Protein AF-A0A7S3HDR0-F1 (afdb_monomer_lite)

Sequence (127 aa):
IAALENLFHYPTDGLCDGLGYVAYFCVKILKFSVFPPQQEKDICGKALRVYLLLKGRENRDPDWDEPMFKCHERLPSARSTEICVFCEESPLHAALTLSRCGKCRQMCYCSAGCQKAHWKEHKKTCK

Radius of gyration: 15.14 Å; chains: 1; bounding box: 44×25×38 Å

InterPro domains:
  IPR002893 Zinc finger, MYND-type [PF01753] (84-126)
  IPR002893 Zinc finger, MYND-type [PS01360] (84-126)
  IPR002893 Zinc finger, MYND-type [PS50865] (84-126)

Structure (mmCIF, N/CA/C/O backbone):
data_AF-A0A7S3HDR0-F1
#
_entry.id   AF-A0A7S3HDR0-F1
#
loop_
_atom_site.group_PDB
_atom_site.id
_atom_site.type_symbol
_atom_site.label_atom_id
_atom_site.label_alt_id
_atom_site.label_comp_id
_atom_site.label_asym_id
_atom_site.label_entity_id
_atom_site.label_seq_id
_atom_site.pdbx_PDB_ins_code
_atom_site.Cartn_x
_atom_site.Cartn_y
_atom_site.Cartn_z
_atom_site.occupancy
_atom_site.B_iso_or_equiv
_atom_site.auth_seq_id
_atom_site.auth_comp_id
_atom_site.auth_asym_id
_atom_site.auth_atom_id
_atom_site.pdbx_PDB_model_num
ATOM 1 N N . ILE A 1 1 ? 17.003 -6.381 2.161 1.00 50.31 1 ILE A N 1
ATOM 2 C CA . ILE A 1 1 ? 18.463 -6.584 1.990 1.00 50.31 1 ILE A CA 1
ATOM 3 C C . ILE A 1 1 ? 18.906 -7.903 2.642 1.00 50.31 1 ILE A C 1
ATOM 5 O O . ILE A 1 1 ? 19.140 -8.840 1.895 1.00 50.31 1 ILE A O 1
ATOM 9 N N . ALA A 1 2 ? 18.816 -8.072 3.971 1.00 47.47 2 ALA A N 1
ATOM 10 C CA . ALA A 1 2 ? 19.206 -9.316 4.673 1.00 47.47 2 ALA A CA 1
ATOM 11 C C . ALA A 1 2 ? 18.568 -10.636 4.166 1.00 47.47 2 ALA A C 1
ATOM 13 O O . ALA A 1 2 ? 19.193 -11.691 4.188 1.00 47.47 2 ALA A O 1
ATOM 14 N N . ALA A 1 3 ? 17.324 -10.601 3.673 1.00 46.28 3 ALA A N 1
ATOM 15 C CA . ALA A 1 3 ? 16.670 -11.784 3.099 1.00 46.28 3 ALA A CA 1
ATOM 16 C C . ALA A 1 3 ? 17.234 -12.201 1.722 1.00 46.28 3 ALA A C 1
ATOM 18 O O . ALA A 1 3 ? 17.055 -13.344 1.320 1.00 46.28 3 ALA A O 1
ATOM 19 N N . LEU A 1 4 ? 17.898 -11.291 1.000 1.00 44.75 4 LEU A N 1
ATOM 20 C CA . LEU A 1 4 ? 18.470 -11.533 -0.333 1.00 44.75 4 LEU A CA 1
ATOM 21 C C . LEU A 1 4 ? 19.964 -11.869 -0.277 1.00 44.75 4 LEU A C 1
ATOM 23 O O . LEU A 1 4 ? 20.439 -12.626 -1.118 1.00 44.75 4 LEU A O 1
ATOM 27 N N . GLU A 1 5 ? 20.670 -11.380 0.744 1.00 47.88 5 GLU A N 1
ATOM 28 C CA . GLU A 1 5 ? 22.082 -11.701 1.010 1.00 47.88 5 GLU A CA 1
ATOM 29 C C . GLU A 1 5 ? 22.308 -13.208 1.223 1.00 47.88 5 GLU A C 1
ATOM 31 O O . GLU A 1 5 ? 23.325 -13.750 0.803 1.00 47.88 5 GLU A O 1
ATOM 36 N N . ASN A 1 6 ? 21.325 -13.919 1.787 1.00 50.56 6 ASN A N 1
ATOM 37 C CA . ASN A 1 6 ? 21.396 -15.371 1.994 1.00 50.56 6 ASN A CA 1
ATOM 38 C C . ASN A 1 6 ? 21.104 -16.211 0.734 1.00 50.56 6 ASN A C 1
ATOM 40 O O . ASN A 1 6 ? 21.317 -17.421 0.749 1.00 50.56 6 ASN A O 1
ATOM 44 N N . LEU A 1 7 ? 20.601 -15.601 -0.345 1.00 51.97 7 LEU A N 1
ATOM 45 C CA . LEU A 1 7 ? 20.202 -16.293 -1.580 1.00 51.97 7 LEU A CA 1
ATOM 46 C C . LEU A 1 7 ? 21.194 -16.088 -2.734 1.00 51.97 7 LEU A C 1
ATOM 48 O O . LEU A 1 7 ? 21.252 -16.927 -3.630 1.00 51.97 7 LEU A O 1
ATOM 52 N N . PHE A 1 8 ? 21.992 -15.014 -2.717 1.00 44.50 8 PHE A N 1
ATOM 53 C CA . PHE A 1 8 ? 22.913 -14.675 -3.804 1.00 44.50 8 PHE A CA 1
ATOM 54 C C . PHE A 1 8 ? 24.291 -14.252 -3.268 1.00 44.50 8 PHE A C 1
ATOM 56 O O . PHE A 1 8 ? 24.422 -13.231 -2.606 1.00 44.50 8 PHE A O 1
ATOM 63 N N . HIS A 1 9 ? 25.341 -15.012 -3.606 1.00 49.03 9 HIS A N 1
ATOM 64 C CA . HIS A 1 9 ? 26.759 -14.697 -3.331 1.00 49.03 9 HIS A CA 1
ATOM 65 C C . HIS A 1 9 ? 27.319 -13.602 -4.280 1.00 49.03 9 HIS A C 1
ATOM 67 O O . HIS A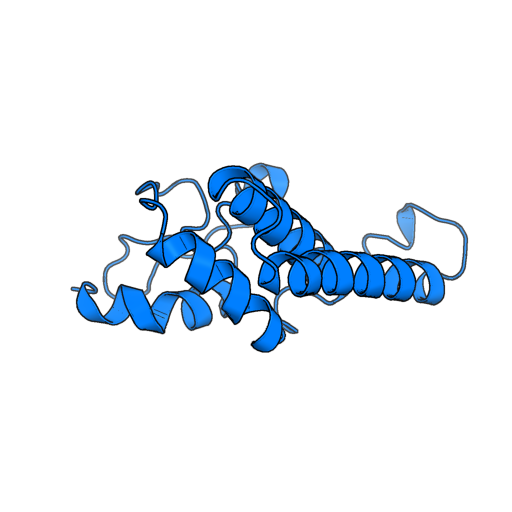 1 9 ? 28.411 -13.734 -4.829 1.00 49.03 9 HIS A O 1
ATOM 73 N N . TYR A 1 10 ? 26.561 -12.537 -4.550 1.00 44.34 10 TYR A N 1
ATOM 74 C CA . TYR A 1 10 ? 26.953 -11.441 -5.452 1.00 44.34 10 TYR A CA 1
ATOM 75 C C . TYR A 1 10 ? 26.499 -10.099 -4.855 1.00 44.34 10 TYR A C 1
ATOM 77 O O . TYR A 1 10 ? 25.483 -10.108 -4.159 1.00 44.34 10 TYR A O 1
ATOM 85 N N . PRO A 1 11 ? 27.191 -8.959 -5.087 1.00 51.03 11 PRO A N 1
ATOM 86 C CA . PRO A 1 11 ? 26.790 -7.661 -4.542 1.00 51.03 11 PRO A CA 1
ATOM 87 C C . PRO A 1 11 ? 25.313 -7.374 -4.824 1.00 51.03 11 PRO A C 1
ATOM 89 O O . PRO A 1 11 ? 24.889 -7.181 -5.966 1.00 51.03 11 PRO A O 1
ATOM 92 N N . THR A 1 12 ? 24.523 -7.389 -3.753 1.00 58.53 12 THR A N 1
ATOM 93 C CA . THR A 1 12 ? 23.058 -7.347 -3.781 1.00 58.53 12 THR A CA 1
ATOM 94 C C . THR A 1 12 ? 22.514 -6.003 -4.243 1.00 58.53 12 THR A C 1
ATOM 96 O O . THR A 1 12 ? 21.361 -5.930 -4.666 1.00 58.53 12 THR A O 1
ATOM 99 N N . ASP A 1 13 ? 23.334 -4.956 -4.206 1.00 60.94 13 ASP A N 1
ATOM 100 C CA . ASP A 1 13 ? 22.911 -3.576 -4.439 1.00 60.94 13 ASP A CA 1
ATOM 101 C C . ASP A 1 13 ? 22.505 -3.348 -5.900 1.00 60.94 13 ASP A C 1
ATOM 103 O O . ASP A 1 13 ? 21.403 -2.873 -6.170 1.00 60.94 13 ASP A O 1
ATOM 107 N N . GLY A 1 14 ? 23.318 -3.815 -6.856 1.00 66.56 14 GLY A N 1
ATOM 108 C CA . GLY A 1 14 ? 23.019 -3.681 -8.287 1.00 66.56 14 GLY A CA 1
ATOM 109 C C . GLY A 1 14 ? 21.780 -4.470 -8.729 1.00 66.56 14 GLY A C 1
ATOM 110 O O . GLY A 1 14 ? 20.995 -3.994 -9.550 1.00 66.56 14 GLY A O 1
ATOM 111 N N . LEU A 1 15 ? 21.556 -5.655 -8.147 1.00 70.62 15 LEU A N 1
ATOM 112 C CA . LEU A 1 15 ? 20.361 -6.461 -8.414 1.00 70.62 15 LEU A CA 1
ATOM 113 C C . LEU A 1 15 ? 19.110 -5.830 -7.788 1.00 70.62 15 LEU A C 1
ATOM 115 O O . LEU A 1 15 ? 18.056 -5.789 -8.424 1.00 70.62 15 LEU A O 1
ATOM 119 N N . CYS A 1 16 ? 19.220 -5.316 -6.559 1.00 69.19 16 CYS A N 1
ATOM 120 C CA . CYS A 1 16 ? 18.110 -4.651 -5.884 1.00 69.19 16 CYS A CA 1
ATOM 121 C C . CYS A 1 16 ? 17.692 -3.369 -6.604 1.00 69.19 16 CYS A C 1
ATOM 123 O O . CYS A 1 16 ? 16.496 -3.113 -6.757 1.00 69.19 16 CYS A O 1
ATOM 125 N N . ASP A 1 17 ? 18.653 -2.582 -7.079 1.00 72.88 17 ASP A N 1
ATOM 126 C CA . ASP A 1 17 ? 18.358 -1.370 -7.831 1.00 72.88 17 ASP A CA 1
ATOM 127 C C . ASP A 1 17 ? 17.791 -1.697 -9.215 1.00 72.88 17 ASP A C 1
ATOM 129 O O . ASP A 1 17 ? 16.776 -1.119 -9.602 1.00 72.88 17 ASP A O 1
ATOM 133 N N . GLY A 1 18 ? 18.338 -2.697 -9.915 1.00 74.69 18 GLY A N 1
ATOM 134 C CA . GLY A 1 18 ? 17.795 -3.176 -11.190 1.00 74.69 18 GLY A CA 1
ATOM 135 C C . GLY A 1 18 ? 16.340 -3.652 -11.087 1.00 74.69 18 GLY A C 1
ATOM 136 O O . GLY A 1 18 ? 15.484 -3.214 -11.859 1.00 74.69 18 GLY A O 1
ATOM 137 N N . LEU A 1 19 ? 16.020 -4.491 -10.095 1.00 79.12 19 LEU A N 1
ATOM 138 C CA . LEU A 1 19 ? 14.645 -4.943 -9.848 1.00 79.12 19 LEU A CA 1
ATOM 139 C C . LEU A 1 19 ? 13.720 -3.788 -9.433 1.00 79.12 19 LEU A C 1
ATOM 141 O O . LEU A 1 19 ? 12.556 -3.757 -9.841 1.00 79.12 19 LEU A O 1
ATOM 145 N N . GLY A 1 20 ? 14.237 -2.817 -8.674 1.00 75.12 20 GLY A N 1
ATOM 146 C CA . GLY A 1 20 ? 13.524 -1.586 -8.339 1.00 75.12 20 GLY A CA 1
ATOM 147 C C . GLY A 1 20 ? 13.158 -0.768 -9.581 1.00 75.12 20 GLY A C 1
ATOM 148 O O . GLY A 1 20 ? 12.005 -0.357 -9.726 1.00 75.12 20 GLY A O 1
ATOM 149 N N . TYR A 1 21 ? 14.098 -0.595 -10.515 1.00 76.75 21 TYR A N 1
ATOM 150 C CA . TYR A 1 21 ? 13.860 0.101 -11.782 1.00 76.75 21 TYR A CA 1
ATOM 151 C C . TYR A 1 21 ? 12.842 -0.616 -12.669 1.00 76.75 21 TYR A C 1
ATOM 153 O O . TYR A 1 21 ? 11.972 0.042 -13.237 1.00 76.75 21 TYR A O 1
ATOM 161 N N . VAL A 1 22 ? 12.899 -1.949 -12.765 1.00 79.19 22 VAL A N 1
ATOM 162 C CA . VAL A 1 22 ? 11.921 -2.728 -13.543 1.00 79.19 22 VAL A CA 1
ATOM 163 C C . VAL A 1 22 ? 10.521 -2.572 -12.957 1.00 79.19 22 VAL A C 1
ATOM 165 O O . VAL A 1 22 ? 9.588 -2.248 -13.690 1.00 79.19 22 VAL A O 1
ATOM 168 N N . ALA A 1 23 ? 10.371 -2.720 -11.637 1.00 78.56 23 ALA A N 1
ATOM 169 C CA . ALA A 1 23 ? 9.093 -2.500 -10.965 1.00 78.56 23 ALA A CA 1
ATOM 170 C C . ALA A 1 23 ? 8.560 -1.080 -11.227 1.00 78.56 23 ALA A C 1
ATOM 172 O O . ALA A 1 23 ? 7.377 -0.903 -11.524 1.00 78.56 23 ALA A O 1
ATOM 173 N N . TYR A 1 24 ? 9.439 -0.076 -11.189 1.00 77.56 24 TYR A N 1
ATOM 174 C CA . TYR A 1 24 ? 9.072 1.323 -11.400 1.00 77.56 24 TYR A CA 1
ATOM 175 C C . TYR A 1 24 ? 8.605 1.555 -12.831 1.00 77.56 24 TYR A C 1
ATOM 177 O O . TYR A 1 24 ? 7.565 2.169 -13.069 1.00 77.56 24 TYR A O 1
ATOM 185 N N . PHE A 1 25 ? 9.352 1.019 -13.793 1.00 80.44 25 PHE A N 1
ATOM 186 C CA . PHE A 1 25 ? 9.042 1.128 -15.206 1.00 80.44 25 PHE A CA 1
ATOM 187 C C . PHE A 1 25 ? 7.715 0.444 -15.550 1.00 80.44 25 PHE A C 1
ATOM 189 O O . PHE A 1 25 ? 6.879 1.053 -16.219 1.00 80.44 25 PHE A O 1
ATOM 196 N N . CYS A 1 26 ? 7.467 -0.760 -15.018 1.00 78.56 26 CYS A N 1
ATOM 197 C CA . CYS A 1 26 ? 6.181 -1.444 -15.151 1.00 78.56 26 CYS A CA 1
ATOM 198 C C . CYS A 1 26 ? 5.033 -0.549 -14.680 1.00 78.56 26 CYS A C 1
ATOM 200 O O . CYS A 1 26 ? 4.068 -0.360 -15.411 1.00 78.56 26 CYS A O 1
ATOM 202 N N . VAL A 1 27 ? 5.168 0.069 -13.506 1.00 74.62 27 VAL A N 1
ATOM 203 C CA . VAL A 1 27 ? 4.148 0.956 -12.932 1.00 74.62 27 VAL A CA 1
ATOM 204 C C . VAL A 1 27 ? 3.966 2.246 -13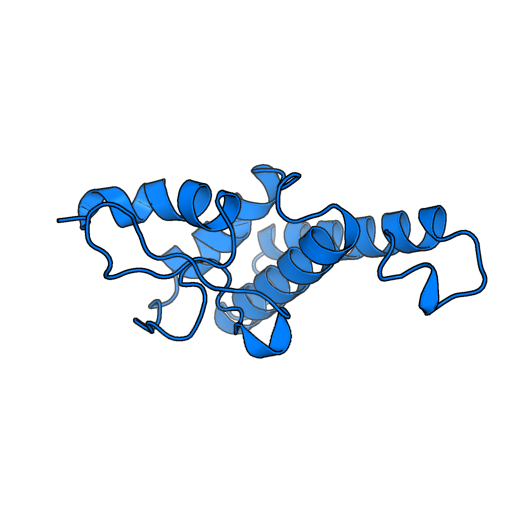.749 1.00 74.62 27 VAL A C 1
ATOM 206 O O . VAL A 1 27 ? 2.845 2.736 -13.891 1.00 74.62 27 VAL A O 1
ATOM 209 N N . LYS A 1 28 ? 5.032 2.795 -14.347 1.00 77.19 28 LYS A N 1
ATOM 210 C CA . LYS A 1 28 ? 4.936 3.969 -15.233 1.00 77.19 28 LYS A CA 1
ATOM 211 C C . LYS A 1 28 ? 4.261 3.656 -16.565 1.00 77.19 28 LYS A C 1
ATOM 213 O O . LYS A 1 28 ? 3.512 4.507 -17.044 1.00 77.19 28 LYS A O 1
ATOM 218 N N . ILE A 1 29 ? 4.473 2.468 -17.136 1.00 74.62 29 ILE A N 1
ATOM 219 C CA . ILE A 1 29 ? 3.811 2.054 -18.385 1.00 74.62 29 ILE A CA 1
ATOM 220 C C . ILE A 1 29 ? 2.290 1.986 -18.218 1.00 74.62 29 ILE A C 1
ATOM 222 O O . ILE A 1 29 ? 1.556 2.306 -19.150 1.00 74.62 29 ILE A O 1
ATOM 226 N N . LEU A 1 30 ? 1.795 1.661 -17.022 1.00 73.38 30 LEU A N 1
ATOM 227 C CA . LEU A 1 30 ? 0.354 1.599 -16.754 1.00 73.38 30 LEU A CA 1
ATOM 228 C C . LEU A 1 30 ? -0.359 2.952 -16.921 1.00 73.38 30 LEU A C 1
ATOM 230 O O . LEU A 1 30 ? -1.574 2.990 -17.081 1.00 73.38 30 LEU A O 1
ATOM 234 N N . LYS A 1 31 ? 0.372 4.076 -16.988 1.00 69.56 31 LYS A N 1
ATOM 235 C CA . LYS A 1 31 ? -0.208 5.376 -17.374 1.00 69.56 31 LYS A CA 1
ATOM 236 C C . LYS A 1 31 ? -0.775 5.389 -18.795 1.00 69.56 31 LYS A C 1
ATOM 238 O O . LYS A 1 31 ? -1.648 6.203 -19.078 1.00 69.56 31 LYS A O 1
ATOM 243 N N . PHE A 1 32 ? -0.291 4.516 -19.672 1.00 74.62 32 PHE A N 1
ATOM 244 C CA . PHE A 1 32 ? -0.706 4.457 -21.072 1.00 74.62 32 PHE A CA 1
ATOM 245 C C . PHE A 1 32 ? -1.907 3.531 -21.311 1.00 74.62 32 PHE A C 1
ATOM 247 O O . PHE A 1 32 ? -2.303 3.355 -22.456 1.00 74.62 32 PHE A O 1
ATOM 254 N N . SER A 1 33 ? -2.504 2.965 -20.251 1.00 73.38 33 SER A N 1
ATOM 255 C CA . SER A 1 33 ? -3.696 2.100 -20.323 1.00 73.38 33 SER A CA 1
ATOM 256 C C . SER A 1 33 ? -3.579 0.961 -21.349 1.00 73.38 33 SER A C 1
ATOM 258 O O . SER A 1 33 ? -4.511 0.670 -22.094 1.00 73.38 33 SER A O 1
ATOM 260 N N . VAL A 1 34 ? -2.390 0.353 -21.436 1.00 77.31 34 VAL A N 1
ATOM 261 C CA . VAL A 1 34 ? -2.045 -0.642 -22.471 1.00 77.31 34 VAL A CA 1
ATOM 262 C C . VAL A 1 34 ? -2.625 -2.026 -22.154 1.00 77.31 34 VAL A C 1
ATOM 264 O O . VAL A 1 34 ? -2.678 -2.887 -23.029 1.00 77.31 34 VAL A O 1
ATOM 267 N N . PHE A 1 35 ? -3.068 -2.259 -20.914 1.00 82.38 35 PHE A N 1
ATOM 268 C CA . PHE A 1 35 ? -3.563 -3.557 -20.457 1.00 82.38 35 PHE A CA 1
ATOM 269 C C . PHE A 1 35 ? -5.014 -3.473 -19.958 1.00 82.38 35 PHE A C 1
ATOM 271 O O . PHE A 1 35 ? -5.472 -2.411 -19.539 1.00 82.38 35 PHE A O 1
ATOM 278 N N . PRO A 1 36 ? -5.750 -4.600 -19.938 1.00 84.88 36 PRO A N 1
ATOM 279 C CA . PRO A 1 36 ? -7.037 -4.677 -19.256 1.00 84.88 36 PRO A CA 1
ATOM 280 C C . PRO A 1 36 ? -6.912 -4.317 -17.762 1.00 84.88 36 PRO A C 1
ATOM 282 O O . PRO A 1 36 ? -5.924 -4.712 -17.137 1.00 84.88 36 PRO A O 1
ATOM 285 N N . PRO A 1 37 ? -7.918 -3.671 -17.137 1.00 82.50 37 PRO A N 1
ATOM 286 C CA . PRO A 1 37 ? -7.817 -3.157 -15.765 1.00 82.50 37 PRO A CA 1
ATOM 287 C C . PRO A 1 37 ? -7.355 -4.177 -14.714 1.00 82.50 37 PRO A C 1
ATOM 289 O O . PRO A 1 37 ? -6.572 -3.840 -13.829 1.00 82.50 37 PRO A O 1
ATOM 292 N N . GLN A 1 38 ? -7.804 -5.434 -14.812 1.00 83.38 38 GLN A N 1
ATOM 293 C CA . GLN A 1 38 ? -7.380 -6.490 -13.886 1.00 83.38 38 GLN A CA 1
ATOM 294 C C . GLN A 1 38 ? -5.888 -6.815 -14.035 1.00 83.38 38 GLN A C 1
ATOM 296 O O . GLN A 1 38 ? -5.184 -6.970 -13.043 1.00 83.38 38 GLN A O 1
ATOM 301 N N . GLN A 1 39 ? -5.381 -6.852 -15.267 1.00 85.38 39 GLN A N 1
ATOM 302 C CA . GLN A 1 39 ? -3.966 -7.088 -15.526 1.00 85.38 39 GLN A CA 1
ATOM 303 C C . GLN A 1 39 ? -3.109 -5.899 -15.065 1.00 85.38 39 GLN A C 1
ATOM 305 O O . GLN A 1 39 ? -2.023 -6.107 -14.528 1.00 85.38 39 GLN A O 1
ATOM 310 N N . GLU A 1 40 ? -3.600 -4.661 -15.203 1.00 83.94 40 GLU A N 1
ATOM 311 C CA . GLU A 1 40 ? -2.938 -3.479 -14.630 1.00 83.94 40 GLU A CA 1
ATOM 312 C C . GLU A 1 40 ? -2.807 -3.593 -13.110 1.00 83.94 40 GLU A C 1
ATOM 314 O O . GLU A 1 40 ? -1.731 -3.358 -12.556 1.00 83.94 40 GLU A O 1
ATOM 319 N N . LYS A 1 41 ? -3.887 -4.011 -12.441 1.00 82.94 41 LYS A N 1
ATOM 320 C CA . LYS A 1 41 ? -3.911 -4.242 -10.996 1.00 82.94 41 LYS A CA 1
ATOM 321 C C . LYS A 1 41 ? -2.909 -5.318 -10.581 1.00 82.94 41 LYS A C 1
ATOM 323 O O . LYS A 1 41 ? -2.142 -5.098 -9.645 1.00 82.94 41 LYS A O 1
ATOM 328 N N . ASP A 1 42 ? -2.860 -6.437 -11.302 1.00 84.12 42 ASP A N 1
ATOM 329 C CA . ASP A 1 42 ? -1.930 -7.532 -11.019 1.00 84.12 42 ASP A CA 1
ATOM 330 C C . ASP A 1 42 ? -0.465 -7.093 -11.183 1.00 84.12 42 ASP A C 1
ATOM 332 O O . ASP A 1 42 ? 0.385 -7.428 -10.354 1.00 84.12 42 ASP A O 1
ATOM 336 N N . ILE A 1 43 ? -0.157 -6.326 -12.237 1.00 84.88 43 ILE A N 1
ATOM 337 C CA . ILE A 1 43 ? 1.187 -5.783 -12.483 1.00 84.88 43 ILE A CA 1
ATOM 338 C C . ILE A 1 43 ? 1.566 -4.790 -11.381 1.00 84.88 43 ILE A C 1
ATOM 340 O O . ILE A 1 43 ? 2.646 -4.920 -10.802 1.00 84.88 43 ILE A O 1
ATOM 344 N N . CYS A 1 44 ? 0.686 -3.838 -11.051 1.00 83.31 44 CYS A N 1
ATOM 345 C CA . CYS A 1 44 ? 0.893 -2.888 -9.956 1.00 83.31 44 CYS A CA 1
ATOM 346 C C . CYS A 1 44 ? 1.146 -3.603 -8.624 1.00 83.31 44 CYS A C 1
ATOM 348 O O . CYS A 1 44 ? 2.106 -3.278 -7.926 1.00 83.31 44 CYS A O 1
ATOM 350 N N . GLY A 1 45 ? 0.313 -4.590 -8.281 1.00 81.69 45 GLY A N 1
ATOM 351 C CA . GLY A 1 45 ? 0.429 -5.351 -7.040 1.00 81.69 45 GLY A CA 1
ATOM 352 C C . GLY A 1 45 ? 1.764 -6.088 -6.947 1.00 81.69 45 GLY A C 1
ATOM 353 O O . GLY A 1 45 ? 2.475 -5.960 -5.948 1.00 81.69 45 GLY A O 1
ATOM 354 N N . LYS A 1 46 ? 2.162 -6.784 -8.021 1.00 83.56 46 LYS A N 1
ATOM 355 C CA . LYS A 1 46 ? 3.452 -7.489 -8.101 1.00 83.56 46 LYS A CA 1
ATOM 356 C C . LYS A 1 46 ? 4.642 -6.532 -8.035 1.00 83.56 46 LYS A C 1
ATOM 358 O O . LYS A 1 46 ? 5.588 -6.795 -7.295 1.00 83.56 46 LYS A O 1
ATOM 363 N N . ALA A 1 47 ? 4.600 -5.417 -8.761 1.00 83.50 47 ALA A N 1
ATOM 364 C CA . ALA A 1 47 ? 5.662 -4.414 -8.749 1.00 83.50 47 ALA A CA 1
ATOM 365 C C . ALA A 1 47 ? 5.820 -3.775 -7.361 1.00 83.50 47 ALA A C 1
ATOM 367 O O . ALA A 1 47 ? 6.931 -3.698 -6.834 1.00 83.50 47 ALA A O 1
ATOM 368 N N . LEU A 1 48 ? 4.706 -3.402 -6.726 1.00 80.12 48 LEU A N 1
ATOM 369 C CA . LEU A 1 48 ? 4.692 -2.881 -5.363 1.00 80.12 48 LEU A CA 1
ATOM 370 C C . LEU A 1 48 ? 5.243 -3.915 -4.373 1.00 80.12 48 LEU A C 1
ATOM 372 O O . LEU A 1 48 ? 6.028 -3.571 -3.494 1.00 80.12 48 LEU A O 1
ATOM 376 N N . ARG A 1 49 ? 4.882 -5.193 -4.519 1.00 79.75 49 ARG A N 1
ATOM 377 C CA . ARG A 1 49 ? 5.418 -6.274 -3.684 1.00 79.75 49 ARG A CA 1
ATOM 378 C C . ARG A 1 49 ? 6.937 -6.379 -3.808 1.00 79.75 49 ARG A C 1
ATOM 380 O O . ARG A 1 49 ? 7.616 -6.411 -2.784 1.00 79.75 49 ARG A O 1
ATOM 387 N N . VAL A 1 50 ? 7.461 -6.417 -5.034 1.00 80.38 50 VAL A N 1
ATOM 388 C CA . VAL A 1 50 ? 8.909 -6.458 -5.291 1.00 80.38 50 VAL A CA 1
ATOM 389 C C . VAL A 1 50 ? 9.586 -5.253 -4.644 1.00 80.38 50 VAL A C 1
ATOM 391 O O . VAL A 1 50 ? 10.519 -5.429 -3.867 1.00 80.38 50 VAL A O 1
ATOM 394 N N . TYR A 1 51 ? 9.058 -4.047 -4.857 1.00 79.25 51 TYR A N 1
ATOM 395 C CA . TYR A 1 51 ? 9.588 -2.833 -4.240 1.00 79.25 51 TYR A CA 1
ATOM 396 C C . TYR A 1 51 ? 9.656 -2.934 -2.706 1.00 79.25 51 TYR A C 1
ATOM 398 O O . TYR A 1 51 ? 10.699 -2.671 -2.109 1.00 79.25 51 TYR A O 1
ATOM 406 N N . LEU A 1 52 ? 8.575 -3.379 -2.060 1.00 77.62 52 LEU A N 1
ATOM 407 C CA . LEU A 1 52 ? 8.507 -3.501 -0.599 1.00 77.62 52 LEU A CA 1
ATOM 408 C C . LEU A 1 52 ? 9.436 -4.587 -0.040 1.00 77.62 52 LEU A C 1
ATOM 410 O O . LEU A 1 52 ? 9.908 -4.448 1.086 1.00 77.62 52 LEU A O 1
ATOM 414 N N . LEU A 1 53 ? 9.699 -5.659 -0.794 1.00 78.56 53 LEU A N 1
ATOM 415 C CA . LEU A 1 53 ? 10.684 -6.680 -0.414 1.00 78.56 53 LEU A CA 1
ATOM 416 C C . LEU A 1 53 ? 12.117 -6.137 -0.483 1.00 78.56 53 LEU A C 1
ATOM 418 O O . LEU A 1 53 ? 12.950 -6.481 0.357 1.00 78.56 53 LEU A O 1
ATOM 422 N N . LEU A 1 54 ? 12.400 -5.283 -1.468 1.00 78.38 54 LEU A N 1
ATOM 423 C CA . LEU A 1 54 ? 13.733 -4.729 -1.697 1.00 78.38 54 LEU A CA 1
ATOM 424 C C . LEU A 1 54 ? 14.059 -3.594 -0.728 1.00 78.38 54 LEU A C 1
ATOM 426 O O . LEU A 1 54 ? 15.103 -3.621 -0.075 1.00 78.38 54 LEU A O 1
ATOM 430 N N . LYS A 1 55 ? 13.161 -2.609 -0.624 1.00 76.69 55 LYS A N 1
ATOM 431 C CA . LYS A 1 55 ? 13.385 -1.368 0.130 1.00 76.69 55 LYS A CA 1
ATOM 432 C C . LYS A 1 55 ? 12.839 -1.419 1.561 1.00 76.69 55 LYS A C 1
ATOM 434 O O . LYS A 1 55 ? 13.164 -0.542 2.352 1.00 76.69 55 LYS A O 1
ATOM 439 N N . GLY A 1 56 ? 12.075 -2.449 1.922 1.00 76.69 56 GLY A N 1
ATOM 440 C CA . GLY A 1 56 ? 11.413 -2.548 3.224 1.00 76.69 56 GLY A CA 1
ATOM 441 C C . GLY A 1 56 ? 10.020 -1.919 3.205 1.00 76.69 56 GLY A C 1
ATOM 442 O O . GLY A 1 56 ? 9.696 -1.057 2.384 1.00 76.69 56 GLY A O 1
ATOM 443 N N . ARG A 1 57 ? 9.147 -2.374 4.107 1.00 73.75 57 ARG A N 1
ATOM 444 C CA . ARG A 1 57 ? 7.719 -1.994 4.105 1.00 73.75 57 ARG A CA 1
ATOM 445 C C . ARG A 1 57 ? 7.469 -0.621 4.711 1.00 73.75 57 ARG A C 1
ATOM 447 O O . ARG A 1 57 ? 6.441 -0.003 4.428 1.00 73.75 57 ARG A O 1
ATOM 454 N N . GLU A 1 58 ? 8.396 -0.189 5.548 1.00 70.38 58 GLU A N 1
ATOM 455 C CA . GLU A 1 58 ? 8.492 1.106 6.201 1.00 70.38 58 GLU A CA 1
ATOM 456 C C . GLU A 1 58 ? 9.002 2.206 5.260 1.00 70.38 58 GLU A C 1
ATOM 458 O O . GLU A 1 58 ? 8.551 3.342 5.384 1.00 70.38 58 GLU A O 1
ATOM 463 N N . ASN A 1 59 ? 9.816 1.865 4.253 1.00 72.88 59 ASN A N 1
ATOM 464 C CA . ASN A 1 59 ? 10.356 2.802 3.255 1.00 72.88 59 ASN A CA 1
ATOM 465 C C . ASN A 1 59 ? 9.480 2.880 1.994 1.00 72.88 59 ASN A C 1
ATOM 467 O O . ASN A 1 59 ? 9.961 2.966 0.859 1.00 72.88 59 ASN A O 1
ATOM 471 N N . ARG A 1 60 ? 8.162 2.799 2.191 1.00 74.06 60 ARG A N 1
ATOM 472 C CA . ARG A 1 60 ? 7.196 2.937 1.105 1.00 74.06 60 ARG A CA 1
ATOM 473 C C . ARG A 1 60 ? 7.219 4.368 0.578 1.00 74.06 60 ARG A C 1
ATOM 475 O O . ARG A 1 60 ? 6.935 5.303 1.321 1.00 74.06 60 ARG A O 1
ATOM 482 N N . ASP A 1 61 ? 7.473 4.498 -0.714 1.00 74.62 61 ASP A N 1
ATOM 483 C CA . ASP A 1 61 ? 7.369 5.759 -1.433 1.00 74.62 61 ASP A CA 1
ATOM 484 C C . ASP A 1 61 ? 5.908 5.967 -1.908 1.00 74.62 61 ASP A C 1
ATOM 486 O O . ASP A 1 61 ? 5.378 5.107 -2.622 1.00 74.62 61 ASP A O 1
ATOM 490 N N . PRO A 1 62 ? 5.232 7.062 -1.499 1.00 76.12 62 PRO A N 1
ATOM 491 C CA . PRO A 1 62 ? 3.852 7.363 -1.888 1.00 76.12 62 PRO A CA 1
ATOM 492 C C . PRO A 1 62 ? 3.608 7.441 -3.399 1.00 76.12 62 PRO A C 1
ATOM 494 O O . PRO A 1 62 ? 2.477 7.216 -3.835 1.00 76.12 62 PRO A O 1
ATOM 497 N N . ASP A 1 63 ? 4.635 7.720 -4.207 1.00 76.69 63 ASP A N 1
ATOM 498 C CA . ASP A 1 63 ? 4.503 7.797 -5.668 1.00 76.69 63 ASP A CA 1
ATOM 499 C C . ASP A 1 63 ? 4.105 6.452 -6.298 1.00 76.69 63 ASP A C 1
ATOM 501 O O . ASP A 1 63 ? 3.543 6.411 -7.398 1.00 76.69 63 ASP A O 1
ATOM 505 N N . TRP A 1 64 ? 4.347 5.344 -5.591 1.00 75.00 64 TRP A N 1
ATOM 506 C CA . TRP A 1 64 ? 3.952 3.995 -6.001 1.00 75.00 64 TRP A CA 1
ATOM 507 C C . TRP A 1 64 ? 2.494 3.667 -5.696 1.00 75.00 64 TRP A C 1
ATOM 509 O O . TRP A 1 64 ? 1.939 2.735 -6.279 1.00 75.00 64 TRP A O 1
ATOM 519 N N . ASP A 1 65 ? 1.867 4.415 -4.789 1.00 76.12 65 ASP A N 1
ATOM 520 C CA . ASP A 1 65 ? 0.491 4.152 -4.388 1.00 76.12 65 ASP A CA 1
ATOM 521 C C . ASP A 1 65 ? -0.506 4.708 -5.425 1.00 76.12 65 ASP A C 1
ATOM 523 O O . ASP A 1 65 ? -1.580 4.137 -5.600 1.00 76.12 65 ASP A O 1
ATOM 527 N N . GLU A 1 66 ? -0.153 5.773 -6.159 1.00 79.19 66 GLU A N 1
ATOM 528 C CA . GLU A 1 66 ? -1.024 6.436 -7.149 1.00 79.19 66 GLU A CA 1
ATOM 529 C C . GLU A 1 66 ? -1.580 5.476 -8.226 1.00 79.19 66 GLU A C 1
ATOM 531 O O . GLU A 1 66 ? -2.794 5.461 -8.454 1.00 79.19 66 GLU A O 1
ATOM 536 N N . PRO A 1 67 ? -0.772 4.613 -8.868 1.00 77.00 67 PRO A N 1
ATOM 537 C CA . PRO A 1 67 ? -1.290 3.673 -9.865 1.00 77.00 67 PRO A CA 1
ATOM 538 C C . PRO A 1 67 ? -2.122 2.545 -9.243 1.00 77.00 67 PRO A C 1
ATOM 540 O O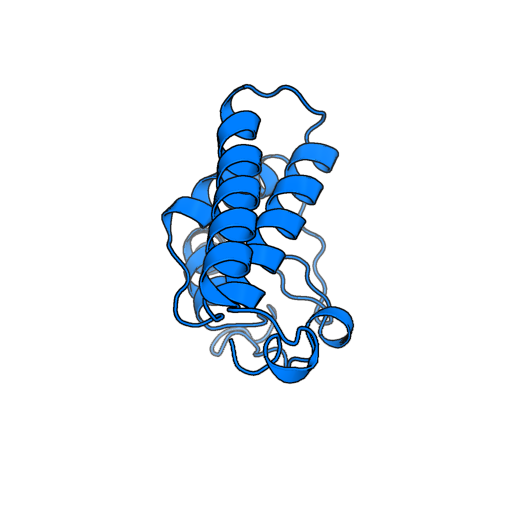 . PRO A 1 67 ? -3.108 2.113 -9.841 1.00 77.00 67 PRO A O 1
ATOM 543 N N . MET A 1 68 ? -1.789 2.119 -8.018 1.00 77.12 68 MET A N 1
ATOM 544 C CA . MET A 1 68 ? -2.603 1.165 -7.256 1.00 77.12 68 MET A CA 1
ATOM 545 C C . MET A 1 68 ? -3.975 1.747 -6.903 1.00 77.12 68 MET A C 1
ATOM 547 O O . MET A 1 68 ? -4.979 1.057 -7.068 1.00 77.12 68 MET A O 1
ATOM 551 N N . PHE A 1 69 ? -4.048 3.017 -6.490 1.00 77.38 69 PHE A N 1
ATOM 552 C CA . PHE A 1 69 ? -5.326 3.690 -6.236 1.00 77.38 69 PHE A CA 1
ATOM 553 C C . PHE A 1 69 ? -6.208 3.712 -7.478 1.00 77.38 69 PHE A C 1
ATOM 555 O O . PHE A 1 69 ? -7.367 3.321 -7.402 1.00 77.38 69 PHE A O 1
ATOM 562 N N . LYS A 1 70 ? -5.656 4.081 -8.638 1.00 79.00 70 LYS A N 1
ATOM 5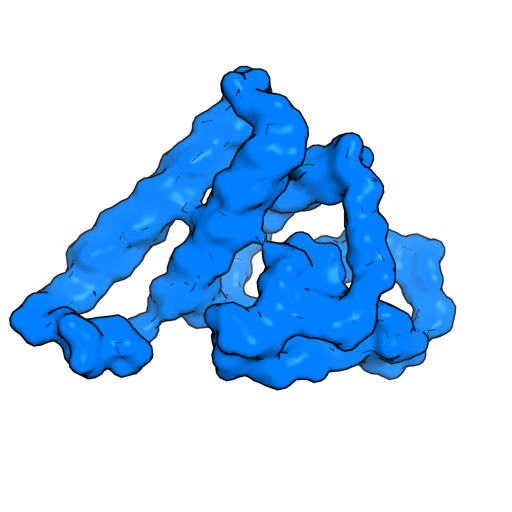63 C CA . LYS A 1 70 ? -6.410 4.079 -9.901 1.00 79.00 70 LYS A CA 1
ATOM 564 C C . LYS A 1 70 ? -6.936 2.698 -10.275 1.00 79.00 70 LYS A C 1
ATOM 566 O O . LYS A 1 70 ? -7.989 2.584 -10.899 1.00 79.00 70 LYS A O 1
ATOM 571 N N . CYS A 1 71 ? -6.210 1.636 -9.934 1.00 75.50 71 CYS A N 1
ATOM 572 C CA . CYS A 1 71 ? -6.691 0.272 -10.143 1.00 75.50 71 CYS A CA 1
ATOM 573 C C . CYS A 1 71 ? -7.861 -0.063 -9.207 1.00 75.50 71 CYS A C 1
ATOM 575 O O . CYS A 1 71 ? -8.843 -0.637 -9.666 1.00 75.50 71 CYS A O 1
ATOM 577 N N . HIS A 1 72 ? -7.798 0.350 -7.938 1.00 74.69 72 HIS A N 1
ATOM 578 C CA . HIS A 1 72 ? -8.874 0.147 -6.957 1.00 74.69 72 HIS A CA 1
ATOM 579 C C . HIS A 1 72 ? -10.114 1.010 -7.200 1.00 74.69 72 HIS A C 1
ATOM 581 O O . HIS A 1 72 ? -11.221 0.553 -6.960 1.00 74.69 72 HIS A O 1
ATOM 587 N N . GLU A 1 73 ? -9.978 2.224 -7.735 1.00 76.44 73 GLU A N 1
ATOM 588 C CA . GLU A 1 73 ? -11.148 3.032 -8.115 1.00 76.44 73 GLU A CA 1
ATOM 589 C C . GLU A 1 73 ? -11.945 2.394 -9.262 1.00 76.44 73 GLU A C 1
ATOM 591 O O . GLU A 1 73 ? -13.162 2.551 -9.341 1.00 76.44 73 GLU A O 1
ATOM 596 N N . ARG A 1 74 ? -11.262 1.672 -10.159 1.00 78.44 74 ARG A N 1
ATOM 597 C CA . ARG A 1 74 ? -11.868 1.050 -11.346 1.00 78.44 74 ARG A CA 1
ATOM 598 C C . ARG A 1 74 ? -12.371 -0.372 -11.101 1.00 78.44 74 ARG A C 1
ATOM 600 O O . ARG A 1 74 ? -13.151 -0.871 -11.908 1.00 78.44 74 ARG A O 1
ATOM 607 N N . LEU A 1 75 ? -11.923 -1.033 -10.034 1.00 74.69 75 LEU A N 1
ATOM 608 C CA . LEU A 1 75 ? -12.225 -2.436 -9.757 1.00 74.69 75 LEU A CA 1
ATOM 609 C C . LEU A 1 75 ? -12.777 -2.610 -8.340 1.00 74.69 75 LEU A C 1
ATOM 611 O O . LEU A 1 75 ? -12.226 -2.052 -7.397 1.00 74.69 75 LEU A O 1
ATOM 615 N N . PRO A 1 76 ? -13.819 -3.433 -8.145 1.00 67.44 76 PRO A N 1
ATOM 616 C CA . PRO A 1 76 ? -14.328 -3.703 -6.810 1.00 67.44 76 PRO A CA 1
ATOM 617 C C . PRO A 1 76 ? -13.256 -4.395 -5.953 1.00 67.44 76 PRO A C 1
ATOM 619 O O . PRO A 1 76 ? -12.700 -5.426 -6.337 1.00 67.44 76 PRO A O 1
ATOM 622 N N . SER A 1 77 ? -12.975 -3.837 -4.773 1.00 63.38 77 SER A N 1
ATOM 623 C CA . SER A 1 77 ? -12.128 -4.482 -3.766 1.00 63.38 77 SER A CA 1
ATOM 624 C C . SER A 1 77 ? -12.880 -5.642 -3.105 1.00 63.38 77 SER A C 1
ATOM 626 O O . SER A 1 77 ? -14.034 -5.501 -2.684 1.00 63.38 77 SER A O 1
ATOM 628 N N . ALA A 1 78 ? -12.224 -6.796 -2.983 1.00 59.97 78 ALA A N 1
ATOM 629 C CA . ALA A 1 78 ? -12.747 -7.904 -2.198 1.00 59.97 78 ALA A CA 1
ATOM 630 C C . ALA A 1 78 ? -12.607 -7.585 -0.700 1.00 59.97 78 ALA A C 1
ATOM 632 O O . ALA A 1 78 ? -11.507 -7.358 -0.192 1.00 59.97 78 ALA A O 1
ATOM 633 N N . ARG A 1 79 ? -13.720 -7.601 0.046 1.00 59.78 79 ARG A N 1
ATOM 634 C CA . ARG A 1 79 ? -13.674 -7.516 1.512 1.00 59.78 79 ARG A CA 1
ATOM 635 C C . ARG A 1 79 ? -13.184 -8.849 2.065 1.00 59.78 79 ARG A C 1
ATOM 637 O O . ARG A 1 79 ? -13.962 -9.789 2.170 1.00 59.78 79 ARG A O 1
ATOM 644 N N . SER A 1 80 ? -11.913 -8.922 2.435 1.00 64.62 80 SER A N 1
ATOM 645 C CA . SER A 1 80 ? -11.357 -10.080 3.131 1.00 64.62 80 SER A CA 1
ATOM 646 C C . SER A 1 80 ? -10.588 -9.638 4.371 1.00 64.62 80 SER A C 1
ATOM 648 O O . SER A 1 80 ? -9.853 -8.650 4.361 1.00 64.62 80 SER A O 1
ATOM 650 N N . THR A 1 81 ? -10.777 -10.376 5.464 1.00 68.44 81 THR A N 1
ATOM 651 C CA . THR A 1 81 ? -10.003 -10.220 6.702 1.00 68.44 81 THR A CA 1
ATOM 652 C C . THR A 1 81 ? -8.711 -11.036 6.693 1.00 68.44 81 THR A C 1
ATOM 654 O O . THR A 1 81 ? -7.995 -11.051 7.690 1.00 68.44 81 THR A O 1
ATOM 657 N N . GLU A 1 82 ? -8.431 -11.738 5.597 1.00 81.06 82 GLU A N 1
ATOM 658 C CA . GLU A 1 82 ? -7.335 -12.703 5.484 1.00 81.06 82 GLU A CA 1
ATOM 659 C C . GLU A 1 82 ? -6.196 -12.197 4.597 1.00 81.06 82 GLU A C 1
ATOM 661 O O . GLU A 1 82 ? -5.123 -12.786 4.600 1.00 81.06 82 GLU A O 1
ATOM 666 N N . ILE A 1 83 ? -6.396 -11.096 3.869 1.00 87.38 83 ILE A N 1
ATOM 667 C CA . ILE A 1 83 ? -5.382 -10.450 3.026 1.00 87.38 83 ILE A CA 1
ATOM 668 C C . ILE A 1 83 ? -5.302 -8.954 3.337 1.00 87.38 83 ILE A C 1
ATOM 670 O O . ILE A 1 83 ? -6.190 -8.374 3.968 1.00 87.38 83 ILE A O 1
ATOM 674 N N . CYS A 1 84 ? -4.225 -8.301 2.905 1.00 87.81 84 CYS A N 1
ATOM 675 C CA . CYS A 1 84 ? -4.146 -6.849 2.995 1.00 87.81 84 CYS A CA 1
ATOM 676 C C . CYS A 1 84 ? -5.165 -6.203 2.049 1.00 87.81 84 CYS A C 1
ATOM 678 O O . CYS A 1 84 ? -5.061 -6.370 0.845 1.00 87.81 84 CYS A O 1
ATOM 680 N N . VAL A 1 85 ? -6.079 -5.374 2.555 1.00 88.44 85 VAL A N 1
ATOM 681 C CA . VAL A 1 85 ? -7.106 -4.735 1.704 1.00 88.44 85 VAL A CA 1
ATOM 682 C C . VAL A 1 85 ? -6.524 -3.766 0.660 1.00 88.44 85 VAL A C 1
ATOM 684 O O . VAL A 1 85 ? -7.165 -3.476 -0.340 1.00 88.44 85 VAL A O 1
ATOM 687 N N . PHE A 1 86 ? -5.303 -3.262 0.879 1.00 87.19 86 PHE A N 1
ATOM 688 C CA . PHE A 1 86 ? -4.664 -2.308 -0.030 1.00 87.19 86 PHE A CA 1
ATOM 689 C C . PHE A 1 86 ? -3.843 -2.981 -1.132 1.00 87.19 86 PHE A C 1
ATOM 691 O O . PHE A 1 86 ? -4.022 -2.678 -2.303 1.00 87.19 86 PHE A O 1
ATOM 698 N N . CYS A 1 87 ? -2.900 -3.857 -0.776 1.00 83.62 87 CYS A N 1
ATOM 699 C CA . CYS A 1 87 ? -2.033 -4.506 -1.765 1.00 83.62 87 CYS A CA 1
ATOM 700 C C . CYS A 1 87 ? -2.448 -5.944 -2.093 1.00 83.62 87 CYS A C 1
ATOM 702 O O . CYS A 1 87 ? -1.739 -6.602 -2.840 1.00 83.62 87 CYS A O 1
ATOM 704 N N . GLU A 1 88 ? -3.546 -6.430 -1.506 1.00 85.75 88 GLU A N 1
ATOM 705 C CA . GLU A 1 88 ? -4.151 -7.760 -1.714 1.00 85.75 88 GLU A CA 1
ATOM 706 C C . GLU A 1 88 ? -3.224 -8.947 -1.436 1.00 85.75 88 GLU A C 1
ATOM 708 O O . GLU A 1 88 ? -3.540 -10.096 -1.725 1.00 85.75 88 GLU A O 1
ATOM 713 N N . GLU A 1 89 ? -2.094 -8.680 -0.786 1.00 80.38 89 GLU A N 1
ATOM 714 C CA . GLU A 1 89 ? -1.140 -9.710 -0.413 1.00 80.38 89 GLU A CA 1
ATOM 715 C C . GLU A 1 89 ? -1.655 -10.551 0.746 1.00 80.38 89 GLU A C 1
ATOM 717 O O . GLU A 1 89 ? -2.141 -10.029 1.761 1.00 80.38 89 GLU A O 1
ATOM 722 N N . SER A 1 90 ? -1.481 -11.864 0.606 1.00 82.25 90 SER A N 1
ATOM 723 C CA . SER A 1 90 ? -1.767 -12.799 1.684 1.00 82.25 90 SER A CA 1
ATOM 724 C C . SER A 1 90 ? -0.622 -12.820 2.708 1.00 82.25 90 SER A C 1
ATOM 726 O O . SER A 1 90 ? 0.550 -12.719 2.329 1.00 82.25 90 SER A O 1
ATOM 728 N N . PRO A 1 91 ? -0.929 -12.999 4.006 1.00 76.56 91 PRO A N 1
ATOM 729 C CA . PRO A 1 91 ? 0.066 -13.166 5.063 1.00 76.56 91 PRO A CA 1
ATOM 730 C C . PRO A 1 91 ? 1.060 -14.290 4.746 1.00 76.56 91 PRO A C 1
ATOM 732 O O . PRO A 1 91 ? 2.250 -14.143 5.010 1.00 76.56 91 PRO A O 1
ATOM 735 N N . LEU A 1 92 ? 0.576 -15.374 4.122 1.00 75.62 92 LEU A N 1
ATOM 736 C CA . LEU A 1 92 ? 1.372 -16.532 3.708 1.00 75.62 92 LEU A CA 1
ATOM 737 C C . LEU A 1 92 ? 2.426 -16.163 2.659 1.00 75.62 92 LEU A C 1
ATOM 739 O O . LEU A 1 92 ? 3.597 -16.481 2.832 1.00 75.62 92 LEU A O 1
ATOM 743 N N . HIS A 1 93 ? 2.035 -15.460 1.589 1.00 66.81 93 HIS A N 1
ATOM 744 C CA . HIS A 1 93 ? 2.987 -15.043 0.552 1.00 66.81 93 HIS A CA 1
ATOM 745 C C . HIS A 1 93 ? 3.931 -13.944 1.033 1.00 66.81 93 HIS A C 1
ATOM 747 O O . HIS A 1 93 ? 5.037 -13.814 0.514 1.00 66.81 93 HIS A O 1
ATOM 753 N N . ALA A 1 94 ? 3.483 -1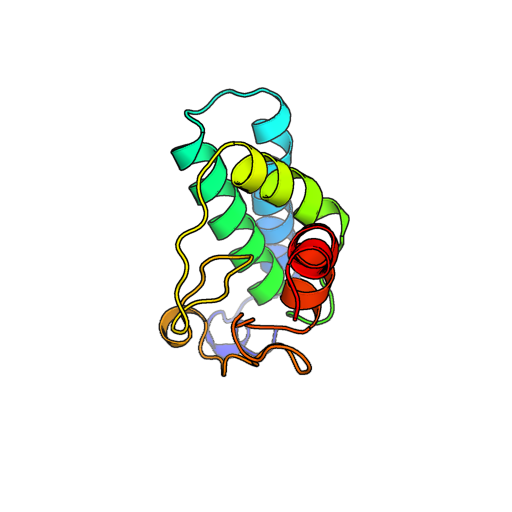3.126 1.978 1.00 62.44 94 ALA A N 1
ATOM 754 C CA . ALA A 1 94 ? 4.239 -11.985 2.451 1.00 62.44 94 ALA A CA 1
ATOM 755 C C . ALA A 1 94 ? 5.137 -12.301 3.660 1.00 62.44 94 ALA A C 1
ATOM 757 O O . ALA A 1 94 ? 5.959 -11.451 3.990 1.00 62.44 94 ALA A O 1
ATOM 758 N N . ALA A 1 95 ? 4.986 -13.482 4.282 1.00 68.44 95 ALA A N 1
ATOM 759 C CA . ALA A 1 95 ? 5.614 -13.891 5.544 1.00 68.44 95 ALA A CA 1
ATOM 760 C C . ALA A 1 95 ? 5.416 -12.862 6.676 1.00 68.44 95 ALA A C 1
ATOM 762 O O . ALA A 1 95 ? 6.357 -12.491 7.374 1.00 68.44 95 ALA A O 1
ATOM 763 N N . LEU A 1 96 ? 4.189 -12.347 6.828 1.00 74.31 96 LEU A N 1
ATOM 764 C CA . LEU A 1 96 ? 3.883 -11.243 7.748 1.00 74.31 96 LEU A CA 1
ATOM 765 C C . LEU A 1 96 ? 2.622 -11.469 8.551 1.00 74.31 96 LEU A C 1
ATOM 767 O O . LEU A 1 96 ? 1.682 -12.120 8.106 1.00 74.31 96 LEU A O 1
ATOM 771 N N . THR A 1 97 ? 2.562 -10.774 9.680 1.00 83.88 97 THR A N 1
ATOM 772 C CA . THR A 1 97 ? 1.339 -10.591 10.452 1.00 83.88 97 THR A CA 1
ATOM 773 C C . THR A 1 97 ? 0.535 -9.423 9.887 1.00 83.88 97 THR A C 1
ATOM 775 O O . THR A 1 97 ? 1.059 -8.322 9.705 1.00 83.88 97 THR A O 1
ATOM 778 N N . LEU A 1 98 ? -0.756 -9.639 9.635 1.00 88.19 98 LEU A N 1
ATOM 779 C CA . LEU A 1 98 ? -1.672 -8.549 9.311 1.00 88.19 98 LEU A CA 1
ATOM 780 C C . LEU A 1 98 ? -2.063 -7.790 10.582 1.00 88.19 98 LEU A C 1
ATOM 782 O O . LEU A 1 98 ? -2.437 -8.386 11.591 1.00 88.19 98 LEU A O 1
ATOM 786 N N . SER A 1 99 ? -2.042 -6.463 10.512 1.00 90.25 99 SER A N 1
ATOM 787 C CA . SER A 1 99 ? -2.624 -5.591 11.524 1.00 90.25 99 SER A CA 1
ATOM 788 C C . SER A 1 99 ? -4.040 -5.187 11.126 1.00 90.25 99 SER A C 1
ATOM 790 O O . SER A 1 99 ? -4.358 -5.009 9.950 1.00 90.25 99 SER A O 1
ATOM 792 N N . ARG A 1 100 ? -4.915 -5.026 12.119 1.00 91.81 100 ARG A N 1
ATOM 793 C CA . ARG A 1 100 ? -6.272 -4.513 11.906 1.00 91.81 100 ARG A CA 1
ATOM 794 C C . ARG A 1 100 ? -6.305 -3.003 12.092 1.00 91.81 100 ARG A C 1
ATOM 796 O O . ARG A 1 100 ? -5.543 -2.455 12.886 1.00 91.81 100 ARG A O 1
ATOM 803 N N . CYS A 1 101 ? -7.234 -2.334 11.410 1.00 93.25 101 CYS A N 1
ATOM 804 C CA . CYS A 1 101 ? -7.537 -0.932 11.697 1.00 93.25 101 CYS A CA 1
ATOM 805 C C . CYS A 1 101 ? -7.831 -0.754 13.195 1.00 93.25 101 CYS A C 1
ATOM 807 O O . CYS A 1 101 ? -8.738 -1.399 13.719 1.00 93.25 101 CYS A O 1
ATOM 809 N N . GLY A 1 102 ? -7.106 0.141 13.872 1.00 91.62 102 GLY A N 1
ATOM 810 C CA . GLY A 1 102 ? -7.259 0.345 15.317 1.00 91.62 102 GLY A CA 1
ATOM 811 C C . GLY A 1 102 ? -8.652 0.827 15.743 1.00 91.62 102 GLY A C 1
ATOM 812 O O . GLY A 1 102 ? -9.060 0.560 16.868 1.00 91.62 102 GLY A O 1
ATOM 813 N N . LYS A 1 103 ? -9.392 1.485 14.837 1.00 93.00 103 LYS A N 1
ATOM 814 C CA . LYS A 1 103 ? -10.745 2.000 15.089 1.00 93.00 103 LYS A CA 1
ATOM 815 C C . LYS A 1 103 ? -11.822 0.949 14.804 1.00 93.00 103 LYS A C 1
ATOM 817 O O . LYS A 1 103 ? -12.401 0.403 15.732 1.00 93.00 103 LYS A O 1
ATOM 822 N N . CYS A 1 104 ? -12.052 0.624 13.530 1.00 92.25 104 CYS A N 1
ATOM 823 C CA . CYS A 1 104 ? -13.158 -0.260 13.143 1.00 92.25 104 CYS A CA 1
ATOM 824 C C . CYS A 1 104 ? 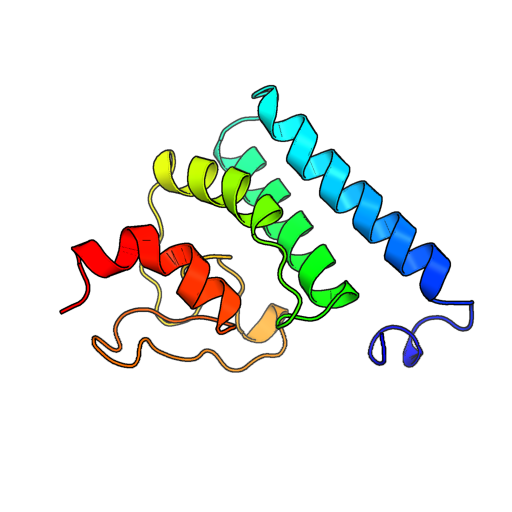-12.835 -1.757 13.254 1.00 92.25 104 CYS A C 1
ATOM 826 O O . CYS A 1 104 ? -13.740 -2.583 13.277 1.00 92.25 104 CYS A O 1
ATOM 828 N N . ARG A 1 105 ? -11.548 -2.136 13.242 1.00 91.00 105 ARG A N 1
ATOM 829 C CA . ARG A 1 105 ? -11.054 -3.529 13.185 1.00 91.00 105 ARG A CA 1
ATOM 830 C C . ARG A 1 105 ? -11.546 -4.379 11.997 1.00 91.00 105 ARG A C 1
ATOM 832 O O . ARG A 1 105 ? -11.235 -5.572 11.941 1.00 91.00 105 ARG A O 1
ATOM 839 N N . GLN A 1 106 ? -12.257 -3.773 11.041 1.00 88.50 106 GLN A N 1
ATOM 840 C CA . GLN A 1 106 ? -12.840 -4.441 9.868 1.00 88.50 106 GLN A CA 1
ATOM 841 C C . GLN A 1 106 ? -11.824 -4.670 8.743 1.00 88.50 106 GLN A C 1
ATOM 843 O O . GLN A 1 106 ? -11.905 -5.672 8.044 1.00 88.50 106 GLN A O 1
ATOM 848 N N . MET A 1 107 ? -10.861 -3.759 8.577 1.00 90.06 107 MET A N 1
ATOM 849 C CA . MET A 1 107 ? -9.848 -3.831 7.518 1.00 90.06 107 MET A CA 1
ATOM 850 C C . MET A 1 107 ? -8.517 -4.357 8.050 1.00 90.06 107 MET A C 1
ATOM 852 O O . MET A 1 107 ? -8.115 -3.982 9.157 1.00 90.06 107 MET A O 1
ATOM 856 N N . CYS A 1 108 ? -7.830 -5.168 7.240 1.00 91.25 108 CYS A N 1
ATOM 857 C CA . CYS A 1 108 ? -6.517 -5.736 7.545 1.00 91.25 108 CYS A CA 1
ATOM 858 C C . CYS A 1 108 ? -5.422 -5.178 6.621 1.00 91.25 108 CYS A C 1
ATOM 860 O O . CYS A 1 108 ? -5.646 -4.933 5.434 1.00 91.25 108 CYS A O 1
ATOM 862 N N . TYR A 1 109 ? -4.222 -4.988 7.167 1.00 88.88 109 TYR A N 1
ATOM 863 C CA . TYR A 1 109 ? -3.084 -4.373 6.490 1.00 88.88 109 TYR A CA 1
ATOM 864 C C . TYR A 1 109 ? -1.794 -5.127 6.793 1.00 88.88 109 TYR A C 1
ATOM 866 O O . TYR A 1 109 ? -1.537 -5.485 7.934 1.00 88.88 109 TYR A O 1
ATOM 874 N N . CYS A 1 110 ? -0.937 -5.318 5.792 1.00 87.31 110 CYS A N 1
ATOM 875 C CA . CYS A 1 110 ? 0.383 -5.921 6.011 1.00 87.31 110 CYS A CA 1
ATOM 876 C C . CYS A 1 110 ? 1.449 -4.911 6.471 1.00 87.31 110 CYS A C 1
ATOM 878 O O . CYS A 1 110 ? 2.593 -5.292 6.697 1.00 87.31 110 CYS A O 1
ATOM 880 N N . SER A 1 111 ? 1.129 -3.613 6.514 1.00 86.25 111 SER A N 1
ATOM 881 C CA . SER A 1 111 ? 2.023 -2.566 7.020 1.00 86.25 111 SER A CA 1
ATOM 882 C C . SER A 1 111 ? 1.270 -1.270 7.326 1.00 86.25 111 SER A C 1
ATOM 884 O O . SER A 1 111 ? 0.201 -1.006 6.766 1.00 86.25 111 SER A O 1
ATOM 886 N N . ALA A 1 112 ? 1.877 -0.408 8.147 1.00 87.50 112 ALA A N 1
ATOM 887 C CA . ALA A 1 112 ? 1.396 0.957 8.360 1.00 87.50 112 ALA A CA 1
ATOM 888 C C . ALA A 1 112 ? 1.349 1.767 7.048 1.00 87.50 112 ALA A C 1
ATOM 890 O O . ALA A 1 112 ? 0.469 2.607 6.881 1.00 87.50 112 ALA A O 1
ATOM 891 N N . GLY A 1 113 ? 2.247 1.487 6.094 1.00 86.44 113 GLY A N 1
ATOM 892 C CA . GLY A 1 113 ? 2.220 2.081 4.754 1.00 86.44 113 GLY A CA 1
ATOM 893 C C . GLY A 1 113 ? 0.940 1.741 3.984 1.00 86.44 113 GLY A C 1
ATOM 894 O O . GLY A 1 113 ? 0.269 2.644 3.495 1.00 86.44 113 GLY A O 1
ATOM 895 N N . CYS A 1 114 ? 0.533 0.463 3.965 1.00 87.94 114 CYS A N 1
ATOM 896 C CA . CYS A 1 114 ? -0.735 0.041 3.350 1.00 87.94 114 CYS A CA 1
ATOM 897 C C . CYS A 1 114 ? -1.946 0.705 3.999 1.00 87.94 114 CYS A C 1
ATOM 899 O O . CYS A 1 114 ? -2.873 1.117 3.305 1.00 87.94 114 CYS A O 1
ATOM 901 N N . GLN A 1 115 ? -1.933 0.819 5.328 1.00 89.75 115 GLN A N 1
ATOM 902 C CA . GLN A 1 115 ? -3.003 1.489 6.054 1.00 89.75 115 GLN A CA 1
ATOM 903 C C . GLN A 1 115 ? -3.074 2.978 5.700 1.00 89.75 115 GLN A C 1
ATOM 905 O O . GLN A 1 115 ? -4.161 3.471 5.413 1.00 89.75 115 GLN A O 1
ATOM 910 N N . LYS A 1 116 ? -1.940 3.692 5.693 1.00 89.38 116 LYS A N 1
ATOM 911 C CA . LYS A 1 116 ? -1.871 5.120 5.336 1.00 89.38 116 LYS A CA 1
ATOM 912 C C . LYS A 1 116 ? -2.326 5.373 3.903 1.00 89.38 116 LYS A C 1
ATOM 914 O O . LYS A 1 116 ? -3.075 6.320 3.677 1.00 89.38 116 LYS A O 1
ATOM 919 N N . ALA A 1 117 ? -1.919 4.520 2.966 1.00 86.75 117 ALA A N 1
ATOM 920 C CA . ALA A 1 117 ? -2.348 4.611 1.580 1.00 86.75 117 ALA A CA 1
ATOM 921 C C . ALA A 1 117 ? -3.877 4.446 1.484 1.00 86.75 117 ALA A C 1
ATOM 923 O O . ALA A 1 117 ? -4.589 5.378 1.106 1.00 86.75 117 ALA A O 1
ATOM 924 N N . HIS A 1 118 ? -4.413 3.320 1.960 1.00 89.00 118 HIS A N 1
ATOM 925 C CA . HIS A 1 118 ? -5.855 3.057 1.923 1.00 89.00 118 HIS A CA 1
ATOM 926 C C . HIS A 1 118 ? -6.688 4.048 2.756 1.00 89.00 118 HIS A C 1
ATOM 928 O O . HIS A 1 118 ? -7.880 4.215 2.506 1.00 89.00 118 HIS A O 1
ATOM 934 N N . TRP A 1 119 ? -6.093 4.753 3.726 1.00 89.75 119 TRP A N 1
ATOM 935 C CA . TRP A 1 119 ? -6.805 5.684 4.605 1.00 89.75 119 TRP A CA 1
ATOM 936 C C . TRP A 1 119 ? -7.596 6.758 3.853 1.00 89.75 119 TRP A C 1
ATOM 938 O O . TRP A 1 119 ? -8.671 7.145 4.312 1.00 89.75 119 TRP A O 1
ATOM 948 N N . LYS A 1 120 ? -7.112 7.214 2.687 1.00 86.06 120 LYS A N 1
ATOM 949 C CA . LYS A 1 120 ? -7.821 8.194 1.841 1.00 86.06 120 LYS A CA 1
ATOM 950 C C . LYS A 1 120 ? -9.247 7.740 1.499 1.00 86.06 120 LYS A C 1
ATOM 952 O O . LYS A 1 120 ? -10.164 8.566 1.503 1.00 86.06 120 LYS A O 1
ATOM 957 N N . GLU A 1 121 ? -9.426 6.444 1.263 1.00 87.50 121 GLU A N 1
ATOM 958 C CA . GLU A 1 121 ? -10.709 5.807 0.976 1.00 87.50 121 GLU A CA 1
ATOM 959 C C . GLU A 1 121 ? -11.388 5.318 2.261 1.00 87.50 121 GLU A C 1
ATOM 961 O O . GLU A 1 121 ? -12.515 5.716 2.564 1.00 87.50 121 GLU A O 1
ATOM 966 N N . HIS A 1 122 ? -10.672 4.535 3.074 1.00 90.62 122 HIS A N 1
ATOM 967 C CA . HIS A 1 122 ? -11.211 3.880 4.264 1.00 90.62 122 HIS A CA 1
ATOM 968 C C . HIS A 1 122 ? -11.827 4.849 5.276 1.00 90.62 122 HIS A C 1
ATOM 970 O O . HIS A 1 122 ? -12.840 4.529 5.899 1.00 90.62 122 HIS A O 1
ATOM 976 N N . LYS A 1 123 ? -11.260 6.052 5.442 1.00 92.38 123 LYS A N 1
ATOM 977 C CA . LYS A 1 123 ? -11.756 7.039 6.415 1.00 92.38 123 LYS A CA 1
ATOM 978 C C . LYS A 1 123 ? -13.228 7.407 6.209 1.00 92.38 123 LYS A C 1
ATOM 980 O O . LYS A 1 123 ? -13.896 7.764 7.172 1.00 92.38 123 LYS A O 1
ATOM 985 N N . LYS A 1 124 ? -13.737 7.294 4.975 1.00 91.94 124 LYS A N 1
ATOM 986 C CA . LYS A 1 124 ? -15.133 7.594 4.619 1.00 91.94 124 LYS A CA 1
ATOM 987 C C . LYS A 1 124 ? -16.113 6.583 5.225 1.00 91.94 124 LYS A C 1
ATOM 989 O O . LYS A 1 124 ? -17.266 6.916 5.472 1.00 91.94 124 LYS A O 1
ATOM 994 N N . THR A 1 125 ? -15.656 5.355 5.467 1.00 90.81 125 THR A N 1
ATOM 995 C CA . THR A 1 125 ? -16.479 4.230 5.939 1.00 90.81 125 THR A CA 1
ATOM 996 C C . THR A 1 125 ? -16.042 3.687 7.303 1.00 90.81 125 THR A C 1
ATOM 998 O O . THR A 1 125 ? -16.724 2.833 7.864 1.00 90.81 125 THR A O 1
ATOM 1001 N N . CYS A 1 126 ? -14.937 4.187 7.869 1.00 93.56 126 CYS A N 1
ATOM 1002 C CA . CYS A 1 126 ? -14.379 3.720 9.136 1.00 93.56 126 CYS A CA 1
ATOM 1003 C C . CYS A 1 126 ? -15.224 4.153 10.347 1.00 93.56 126 CYS A C 1
ATOM 1005 O O . CYS A 1 126 ? -15.099 5.280 10.851 1.00 93.56 126 CYS A O 1
ATOM 1007 N N . LYS A 1 127 ? -16.024 3.216 10.857 1.00 89.31 127 LYS A N 1
ATOM 1008 C CA . LYS A 1 127 ? -16.845 3.369 12.061 1.00 89.31 127 LYS A CA 1
ATOM 1009 C C . LYS A 1 127 ? -16.229 2.618 13.227 1.00 89.31 127 LYS A C 1
ATOM 1011 O O . LYS A 1 127 ? -15.922 1.422 13.041 1.00 89.31 127 LYS A O 1
#

Secondary structure (DSSP, 8-state):
-HHHHTT-SS-HHHHHHHHHHHHHHHHHHGGG--S-HHHHHHHHHHHHHHHHHHH-SSS--GGGHHHHHHHHHHSPPP--SSS-TTT---HHHHT-PPEEPTTT---EESSHHHHHHHHHHHTTT--

Foldseek 3Di:
DVVVVVVDPDPCPVVLVVLLVVLVVLLVVVVVVPDDLVVLLVSLLVSQLSNCVSVNVVPDDCVSLVSLVVSCVVDPQDQDPQAQSRSRHGCVVNVADWDADPQQSRGTHRDPSSCVSCCVPVVVPGD

Organism: NCBI:txid89044

pLDDT: mean 77.18, std 11.97, range [44.34, 93.56]